Protein AF-A0A3D3KPK6-F1 (afdb_monomer)

Foldseek 3Di:
DDDDDDDPPPDPPPPPPPDDPQQAPLVQLVVLLVLDDPPAAEAEAADDDPVNCVNNVDDHHYDDDLVSVVVQLPDPGKYKYKYWPVVVVVRPDPWAFRDWTFDRDPVRTIITITISDDPDD

Nearest PDB structures (foldseek):
  5ezm-assembly1_A  TM=6.697E-01  e=7.290E-04  Cupriavidus metallidurans CH34
  7m6b-assembly2_A  TM=5.911E-01  e=5.886E-01  Caldicellulosiruptor bescii DSM 6725
  4rto-assembly1_A  TM=2.956E-01  e=4.526E+00  Escherichia coli str. K-12 substr. MDS42
  1r6h-assembly1_A  TM=3.802E-01  e=8.563E+00  Homo sapiens

Radius of gyration: 20.77 Å; Cα contacts (8 Å, |Δi|>4): 167; chains: 1; bounding box: 32×28×81 Å

Solvent-accessible surface area (backbone atoms only — not comparable to full-atom values): 7623 Å² total; per-residue (Å²): 140,80,83,88,94,77,82,95,79,86,86,86,84,80,79,72,78,94,74,65,92,54,51,38,64,56,57,42,28,52,53,53,56,72,77,46,65,90,87,54,52,41,33,29,60,42,88,75,60,72,63,52,36,66,60,55,72,47,84,65,44,70,27,84,45,72,67,54,45,52,58,56,49,65,45,93,61,69,36,37,37,39,30,42,50,72,60,47,74,73,50,92,64,98,70,43,80,73,44,84,40,69,41,47,54,92,82,67,43,45,30,32,34,30,25,62,56,77,90,88,124

Sequence (121 aa):
MLILIAFGVSRYQFLLPRENERISEKALCQNIVKHMEPGAKWAMYGNLGPAYIFYTRTYPKNVYTEKELTEFLSSKERVYCLISEEKLRELKLPIIEVAKLKGPSEDNTVFILVSNQPIGG

Mean predicted aligned error: 10.51 Å

pLDDT: mean 79.51, std 17.57, range [36.75, 95.06]

Secondary structure (DSSP, 8-state):
----------SSS--------S--HHHHHHHHHHHSPTT-EEEEESPPPHHHHHHHTS-PEEE-SHHHHHHHHT-SS-EEEEEEHHHHHH-----EEEEEEE-SSTT--EEEEEESS-S--

Structure (mmCIF, N/CA/C/O backbone):
data_AF-A0A3D3KPK6-F1
#
_entry.id   AF-A0A3D3KPK6-F1
#
loop_
_atom_site.group_PDB
_atom_site.id
_atom_site.type_symbol
_atom_site.label_atom_id
_atom_site.label_alt_id
_atom_site.label_comp_id
_atom_site.label_asym_id
_atom_site.label_entity_id
_atom_site.label_seq_id
_atom_site.pdbx_PDB_ins_code
_atom_site.Cartn_x
_atom_site.Cartn_y
_atom_site.Cartn_z
_atom_site.occupancy
_atom_site.B_iso_or_equiv
_atom_site.auth_seq_id
_atom_site.auth_comp_id
_atom_site.auth_asym_id
_atom_site.auth_atom_id
_atom_site.pdbx_PDB_model_num
ATOM 1 N N . MET A 1 1 ? 10.733 -14.755 -66.526 1.00 36.75 1 MET A N 1
ATOM 2 C CA . MET A 1 1 ? 12.029 -14.856 -65.820 1.00 36.75 1 MET A CA 1
ATOM 3 C C . MET A 1 1 ? 12.568 -13.427 -65.760 1.00 36.75 1 MET A C 1
ATOM 5 O O . MET A 1 1 ? 12.776 -12.878 -66.823 1.00 36.75 1 MET A O 1
ATOM 9 N N . LEU A 1 2 ? 12.668 -12.685 -64.655 1.00 36.97 2 LEU A N 1
ATOM 10 C CA . LEU A 1 2 ? 12.842 -13.009 -63.241 1.00 36.97 2 LEU A CA 1
ATOM 11 C C . LEU A 1 2 ? 12.516 -11.710 -62.432 1.00 36.97 2 LEU A C 1
ATOM 13 O O . LEU A 1 2 ? 13.093 -10.673 -62.723 1.00 36.97 2 LEU A O 1
ATOM 17 N N . ILE A 1 3 ? 11.581 -11.805 -61.470 1.00 42.25 3 ILE A N 1
ATOM 18 C CA . ILE A 1 3 ? 11.554 -11.172 -60.120 1.00 42.25 3 ILE A CA 1
ATOM 19 C C . ILE A 1 3 ? 11.494 -9.621 -60.027 1.00 42.25 3 ILE A C 1
ATOM 21 O O . ILE A 1 3 ? 12.479 -8.929 -60.235 1.00 42.25 3 ILE A O 1
ATOM 25 N N . LEU A 1 4 ? 10.313 -9.021 -59.795 1.00 43.34 4 LEU A N 1
ATOM 26 C CA . LEU A 1 4 ? 9.741 -8.631 -58.479 1.00 43.34 4 LEU A CA 1
ATOM 27 C C . LEU A 1 4 ? 10.675 -7.776 -57.597 1.00 43.34 4 LEU A C 1
ATOM 29 O O . LEU A 1 4 ? 11.400 -8.304 -56.762 1.00 43.34 4 LEU A O 1
ATOM 33 N N . ILE A 1 5 ? 10.564 -6.447 -57.698 1.00 51.22 5 ILE A N 1
ATOM 34 C CA . ILE A 1 5 ? 11.014 -5.532 -56.638 1.00 51.22 5 ILE A CA 1
ATOM 35 C C . ILE A 1 5 ? 9.761 -4.956 -55.983 1.00 51.22 5 ILE A C 1
ATOM 37 O O . ILE A 1 5 ? 9.211 -3.946 -56.412 1.00 51.22 5 ILE A O 1
ATOM 41 N N . ALA A 1 6 ? 9.284 -5.656 -54.960 1.00 53.75 6 ALA A N 1
ATOM 42 C CA . ALA A 1 6 ? 8.257 -5.177 -54.054 1.00 53.75 6 ALA A CA 1
ATOM 43 C C . ALA A 1 6 ? 8.818 -5.201 -52.625 1.00 53.75 6 ALA A C 1
ATOM 45 O O . ALA A 1 6 ? 9.557 -6.114 -52.262 1.00 53.75 6 ALA A O 1
ATOM 46 N N . PHE A 1 7 ? 8.400 -4.210 -51.834 1.00 48.22 7 PHE A N 1
ATOM 47 C CA . PHE A 1 7 ? 8.561 -4.086 -50.378 1.00 48.22 7 PHE A CA 1
ATOM 48 C C . PHE A 1 7 ? 9.885 -3.518 -49.847 1.00 48.22 7 PHE A C 1
ATOM 50 O O . PHE A 1 7 ? 10.616 -4.152 -49.094 1.00 48.22 7 PHE A O 1
ATOM 57 N N . GLY A 1 8 ? 10.105 -2.231 -50.123 1.00 48.59 8 GLY A N 1
ATOM 58 C CA . GLY A 1 8 ? 11.022 -1.371 -49.366 1.00 48.59 8 GLY A CA 1
ATOM 59 C C . GLY A 1 8 ? 10.355 -0.581 -48.231 1.00 48.59 8 GLY A C 1
ATOM 60 O O . GLY A 1 8 ? 10.818 0.508 -47.921 1.00 48.59 8 GLY A O 1
ATOM 61 N N . VAL A 1 9 ? 9.250 -1.055 -47.636 1.00 53.28 9 VAL A N 1
ATOM 62 C CA . VAL A 1 9 ? 8.569 -0.338 -46.536 1.00 53.28 9 VAL A CA 1
ATOM 63 C C . VAL A 1 9 ? 8.000 -1.326 -45.516 1.00 53.28 9 VAL A C 1
ATOM 65 O O . VAL A 1 9 ? 6.805 -1.586 -45.505 1.00 53.28 9 VAL A O 1
ATOM 68 N N . SER A 1 10 ? 8.845 -1.948 -44.689 1.00 51.97 10 SER A N 1
ATOM 69 C CA . SER A 1 10 ? 8.410 -2.677 -43.476 1.00 51.97 10 SER A CA 1
ATOM 70 C C . SER A 1 10 ? 9.601 -3.105 -42.623 1.00 51.97 10 SER A C 1
ATOM 72 O O . SER A 1 10 ? 9.856 -4.291 -42.465 1.00 51.97 10 SER A O 1
ATOM 74 N N . ARG A 1 11 ? 10.366 -2.155 -42.068 1.00 47.19 11 ARG A N 1
ATOM 75 C CA . ARG A 1 11 ? 11.299 -2.447 -40.956 1.00 47.19 11 ARG A CA 1
ATOM 76 C C . ARG A 1 11 ? 11.402 -1.329 -39.909 1.00 47.19 11 ARG A C 1
ATOM 78 O O . ARG A 1 11 ? 12.406 -1.230 -39.221 1.00 47.19 11 ARG A O 1
ATOM 85 N N . TYR A 1 12 ? 10.352 -0.525 -39.742 1.00 48.19 12 TYR A N 1
ATOM 86 C CA . TYR A 1 12 ? 10.308 0.535 -38.721 1.00 48.19 12 TYR A CA 1
ATOM 87 C C . TYR A 1 12 ? 9.139 0.395 -37.732 1.00 48.19 12 TYR A C 1
ATOM 89 O O . TYR A 1 12 ? 8.665 1.385 -37.193 1.00 48.19 12 TYR A O 1
ATOM 97 N N . GLN A 1 13 ? 8.653 -0.827 -37.478 1.00 47.62 13 GLN A N 1
ATOM 98 C CA . GLN A 1 13 ? 7.540 -1.038 -36.532 1.00 47.62 13 GLN A CA 1
ATOM 99 C C . GLN A 1 13 ? 7.802 -2.020 -35.382 1.00 47.62 13 GLN A C 1
ATOM 101 O O . GLN A 1 13 ? 6.906 -2.234 -34.578 1.00 47.62 13 GLN A O 1
ATOM 106 N N . PHE A 1 14 ? 9.007 -2.574 -35.221 1.00 47.06 14 PHE A N 1
ATOM 107 C CA . PHE A 1 14 ? 9.256 -3.563 -34.155 1.00 47.06 14 PHE A CA 1
ATOM 108 C C . PHE A 1 14 ? 10.611 -3.424 -33.451 1.00 47.06 14 PHE A C 1
ATOM 110 O O . PHE A 1 14 ? 11.226 -4.406 -33.051 1.00 47.06 14 PHE A O 1
ATOM 117 N N . LEU A 1 15 ? 11.058 -2.187 -33.242 1.00 47.09 15 LEU A N 1
ATOM 118 C CA . LEU A 1 15 ? 12.043 -1.873 -32.205 1.00 47.09 15 LEU A CA 1
ATOM 119 C C . LEU A 1 15 ? 11.343 -1.060 -31.112 1.00 47.09 15 LEU A C 1
ATOM 121 O O . LEU A 1 15 ? 11.666 0.096 -30.868 1.00 47.09 15 LEU A O 1
ATOM 125 N N . LEU A 1 16 ? 10.343 -1.670 -30.465 1.00 51.81 16 LEU A N 1
ATOM 126 C CA . LEU A 1 16 ? 10.052 -1.286 -29.085 1.00 51.81 16 LEU A CA 1
ATOM 127 C C . LEU A 1 16 ? 11.345 -1.551 -28.301 1.00 51.81 16 LEU A C 1
ATOM 129 O O . LEU A 1 16 ? 11.880 -2.659 -28.433 1.00 51.81 16 LEU A O 1
ATOM 133 N N . PRO A 1 17 ? 11.877 -0.573 -27.550 1.00 44.41 17 PRO A N 1
ATOM 134 C CA . PRO A 1 17 ? 1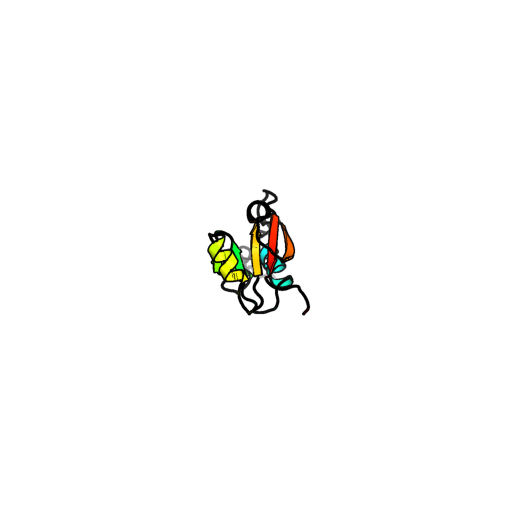3.141 -0.753 -26.862 1.00 44.41 17 PRO A CA 1
ATOM 135 C C . PRO A 1 17 ? 13.028 -1.974 -25.950 1.00 44.41 17 PRO A C 1
ATOM 137 O O . PRO A 1 17 ? 12.211 -2.006 -25.030 1.00 44.41 17 PRO A O 1
ATOM 140 N N . ARG A 1 18 ? 13.862 -2.987 -26.194 1.00 48.56 18 ARG A N 1
ATOM 141 C CA . ARG A 1 18 ? 14.149 -4.069 -25.241 1.00 48.56 18 ARG A CA 1
ATOM 142 C C . ARG A 1 18 ? 15.070 -3.557 -24.120 1.00 48.56 18 ARG A C 1
ATOM 144 O O . ARG A 1 18 ? 15.990 -4.245 -23.706 1.00 48.56 18 ARG A O 1
ATOM 151 N N . GLU A 1 19 ? 14.831 -2.339 -23.643 1.00 43.94 19 GLU A N 1
ATOM 152 C CA . GLU A 1 19 ? 15.678 -1.626 -22.686 1.00 43.94 19 GLU A CA 1
ATOM 153 C C . GLU A 1 19 ? 14.815 -1.067 -21.554 1.00 43.94 19 GLU A C 1
ATOM 155 O O . GLU A 1 19 ? 14.472 0.110 -21.527 1.00 43.94 19 GLU A O 1
ATOM 160 N N . ASN A 1 20 ? 14.412 -1.940 -20.631 1.00 43.34 20 ASN A N 1
ATOM 161 C CA . ASN A 1 20 ? 14.434 -1.623 -19.203 1.00 43.34 20 ASN A CA 1
ATOM 162 C C . ASN A 1 20 ? 14.106 -2.883 -18.396 1.00 43.34 20 ASN A C 1
ATOM 164 O O . ASN A 1 20 ? 12.999 -3.078 -17.902 1.00 43.34 20 ASN A O 1
ATOM 168 N N . GLU A 1 21 ? 15.112 -3.738 -18.240 1.00 45.31 21 GLU A N 1
ATOM 169 C CA . GLU A 1 21 ? 15.187 -4.693 -17.128 1.00 45.31 21 GLU A CA 1
ATOM 170 C C . GLU A 1 21 ? 15.590 -3.997 -15.805 1.00 45.31 21 GLU A C 1
ATOM 172 O O . GLU A 1 21 ? 15.912 -4.658 -14.822 1.00 45.31 21 GLU A O 1
ATOM 177 N N . ARG A 1 22 ? 15.522 -2.655 -15.727 1.00 49.06 22 ARG A N 1
ATOM 178 C CA . ARG A 1 22 ? 15.329 -1.948 -14.451 1.00 49.06 22 ARG A CA 1
ATOM 179 C C . ARG A 1 22 ? 13.982 -2.388 -13.895 1.00 49.06 22 ARG A C 1
ATOM 181 O O . ARG A 1 22 ? 13.014 -2.421 -14.649 1.00 49.06 22 ARG A O 1
ATOM 188 N N . ILE A 1 23 ? 13.916 -2.771 -12.621 1.00 55.91 23 ILE A N 1
ATOM 189 C CA . ILE A 1 23 ? 12.710 -3.315 -11.976 1.00 55.91 23 ILE A CA 1
ATOM 190 C C . ILE A 1 23 ? 11.528 -2.397 -12.293 1.00 55.91 23 ILE A C 1
ATOM 192 O O . ILE A 1 23 ? 11.400 -1.308 -11.763 1.00 55.91 23 ILE A O 1
ATOM 196 N N . SER A 1 24 ? 10.703 -2.786 -13.258 1.00 74.50 24 SER A N 1
ATOM 197 C CA . SER A 1 24 ? 9.700 -1.861 -13.778 1.00 74.50 24 SER A CA 1
ATOM 198 C C . SER A 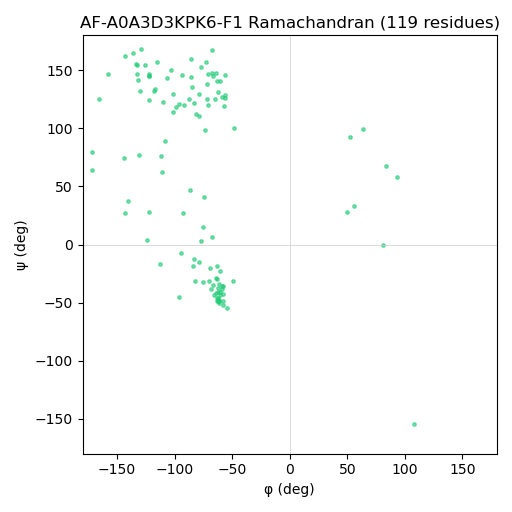1 24 ? 8.608 -1.646 -12.732 1.00 74.50 24 SER A C 1
ATOM 200 O O . SER A 1 24 ? 8.239 -2.578 -12.014 1.00 74.50 24 SER A O 1
ATOM 202 N N . GLU A 1 25 ? 8.020 -0.449 -12.675 1.00 82.50 25 GLU A N 1
ATOM 203 C CA . GLU A 1 25 ? 6.803 -0.192 -11.884 1.00 82.50 25 GLU A CA 1
ATOM 204 C C . GLU A 1 25 ? 5.725 -1.247 -12.173 1.00 82.50 25 GLU A C 1
ATOM 206 O O . GLU A 1 25 ? 4.991 -1.657 -11.279 1.00 82.50 25 GLU A O 1
ATOM 211 N N . LYS A 1 26 ? 5.702 -1.778 -13.403 1.00 85.06 26 LYS A N 1
ATOM 212 C CA . LYS A 1 26 ? 4.892 -2.929 -13.808 1.00 85.06 26 LYS A CA 1
ATOM 213 C C . LYS A 1 26 ? 5.173 -4.186 -12.981 1.00 85.06 26 LYS A C 1
ATOM 215 O O . LYS A 1 26 ? 4.221 -4.814 -12.531 1.00 85.06 26 LYS A O 1
ATOM 220 N N . ALA A 1 27 ? 6.435 -4.566 -12.782 1.00 86.19 27 ALA A N 1
ATOM 221 C CA . ALA A 1 27 ? 6.801 -5.737 -11.981 1.00 86.19 27 ALA A CA 1
ATOM 222 C C . ALA A 1 27 ? 6.384 -5.563 -10.513 1.00 86.19 27 ALA A C 1
ATOM 224 O O . ALA A 1 27 ? 5.817 -6.482 -9.919 1.00 86.19 27 ALA A O 1
ATOM 225 N N . LEU A 1 28 ? 6.582 -4.366 -9.950 1.00 88.19 28 LEU A N 1
ATOM 226 C CA . LEU A 1 28 ? 6.088 -4.048 -8.610 1.00 88.19 28 LEU A CA 1
ATOM 227 C C . LEU A 1 28 ? 4.556 -4.156 -8.548 1.00 88.19 28 LEU A C 1
ATOM 229 O O . LEU A 1 28 ? 4.032 -4.843 -7.678 1.00 88.19 28 LEU A O 1
ATOM 233 N N . CYS A 1 29 ? 3.837 -3.561 -9.501 1.00 89.38 29 CYS A N 1
ATOM 234 C CA . CYS A 1 29 ? 2.376 -3.639 -9.583 1.00 89.38 29 CYS A CA 1
ATOM 235 C C . CYS A 1 29 ? 1.863 -5.080 -9.691 1.00 89.38 29 CYS A C 1
ATOM 237 O O . CYS A 1 29 ? 0.902 -5.443 -9.019 1.00 89.38 29 CYS A O 1
ATOM 239 N N . GLN A 1 30 ? 2.512 -5.916 -10.504 1.00 89.50 30 GLN A N 1
ATOM 240 C CA . GLN A 1 30 ? 2.172 -7.334 -10.626 1.00 89.50 30 GLN A CA 1
ATOM 241 C C . GLN A 1 30 ? 2.367 -8.080 -9.303 1.00 89.50 30 GLN A C 1
ATOM 243 O O . GLN A 1 30 ? 1.514 -8.884 -8.931 1.00 89.50 30 GLN A O 1
ATOM 248 N N . ASN A 1 31 ? 3.445 -7.786 -8.571 1.00 89.88 31 ASN A N 1
ATOM 249 C CA . ASN A 1 31 ? 3.668 -8.366 -7.250 1.00 89.88 31 ASN A CA 1
ATOM 250 C C . ASN A 1 31 ? 2.621 -7.890 -6.239 1.00 89.88 31 ASN A C 1
ATOM 252 O O . ASN A 1 31 ? 2.077 -8.720 -5.520 1.00 89.88 31 ASN A O 1
ATOM 256 N N . ILE A 1 32 ? 2.281 -6.597 -6.222 1.00 91.06 32 ILE A N 1
ATOM 257 C CA . ILE A 1 32 ? 1.222 -6.057 -5.355 1.00 91.06 32 ILE A CA 1
ATOM 258 C C . ILE A 1 32 ? -0.083 -6.827 -5.585 1.00 91.06 32 ILE A C 1
ATOM 260 O O . ILE A 1 32 ? -0.622 -7.416 -4.654 1.00 91.06 32 ILE A O 1
ATOM 264 N N . VAL A 1 33 ? -0.550 -6.905 -6.836 1.00 91.31 33 VAL A N 1
ATOM 265 C CA . VAL A 1 33 ? -1.810 -7.586 -7.185 1.00 91.31 33 VAL A CA 1
ATOM 266 C C . VAL A 1 33 ? -1.777 -9.078 -6.843 1.00 91.31 33 VAL A C 1
ATOM 268 O O . VAL A 1 33 ? -2.790 -9.616 -6.416 1.00 91.31 33 VAL A O 1
ATOM 271 N N . LYS A 1 34 ? -0.624 -9.748 -6.964 1.00 91.50 34 LYS A N 1
ATOM 272 C CA . LYS A 1 34 ? -0.474 -11.169 -6.604 1.00 91.50 34 LYS A CA 1
ATOM 273 C C . LYS A 1 34 ? -0.703 -11.444 -5.112 1.00 91.50 34 LYS A C 1
ATOM 275 O O . LYS A 1 34 ? -1.107 -12.549 -4.760 1.00 91.50 34 LYS A O 1
ATOM 280 N N . HIS A 1 35 ? -0.416 -10.475 -4.247 1.00 91.06 35 HIS A N 1
ATOM 281 C CA . HIS A 1 35 ? -0.556 -10.608 -2.795 1.00 91.06 35 HIS A CA 1
ATOM 282 C C . HIS A 1 35 ? -1.900 -10.098 -2.254 1.00 91.06 35 HIS A C 1
ATOM 284 O O . HIS A 1 35 ? -2.184 -10.275 -1.068 1.00 91.06 35 HIS A O 1
ATOM 290 N N . MET A 1 36 ? -2.719 -9.471 -3.100 1.00 91.12 36 MET A N 1
ATOM 291 C CA . MET A 1 36 ? -4.023 -8.936 -2.720 1.00 91.12 36 MET A CA 1
ATOM 292 C C . MET A 1 36 ? -5.155 -9.838 -3.198 1.00 91.12 36 MET A C 1
ATOM 294 O O . MET A 1 36 ? -5.073 -10.477 -4.247 1.00 91.12 36 MET A O 1
ATOM 298 N N . GLU A 1 37 ? -6.252 -9.841 -2.448 1.00 90.44 37 GLU A N 1
ATOM 299 C CA . GLU A 1 37 ? -7.503 -10.413 -2.933 1.00 90.44 37 GLU A CA 1
ATOM 300 C C . GLU A 1 37 ? -8.014 -9.630 -4.162 1.00 90.44 37 GLU A C 1
ATOM 302 O O . GLU A 1 37 ? -7.927 -8.394 -4.195 1.00 90.44 37 GLU A O 1
ATOM 307 N N . PRO A 1 38 ? -8.562 -10.312 -5.185 1.00 87.25 38 PRO A N 1
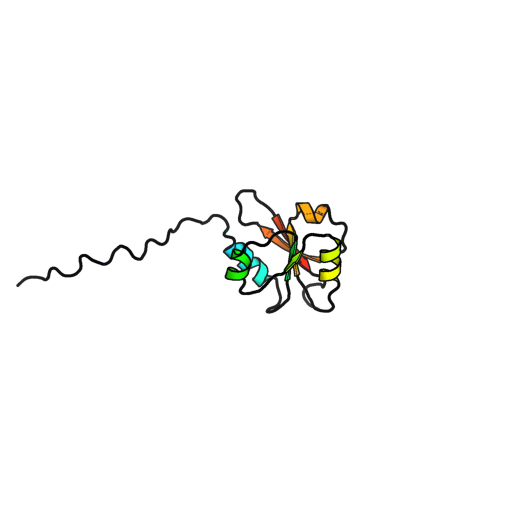ATOM 308 C CA . PRO A 1 38 ? -9.127 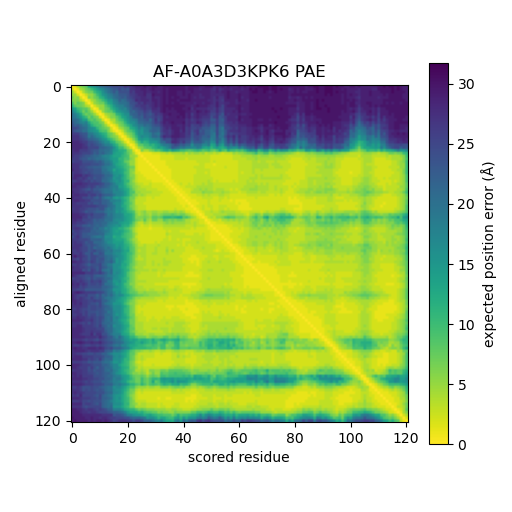-9.641 -6.349 1.00 87.25 38 PRO A CA 1
ATOM 309 C C . PRO A 1 38 ? -10.209 -8.629 -5.954 1.00 87.25 38 PRO A C 1
ATOM 311 O O . PRO A 1 38 ? -11.174 -8.967 -5.276 1.00 87.25 38 PRO A O 1
ATOM 314 N N . GLY A 1 39 ? -10.062 -7.381 -6.403 1.00 86.50 39 GLY A N 1
ATOM 315 C CA . GLY A 1 39 ? -11.016 -6.306 -6.113 1.00 86.50 39 GLY A CA 1
ATOM 316 C C . GLY A 1 39 ? -10.860 -5.652 -4.737 1.00 86.50 39 GLY A C 1
ATOM 317 O O . GLY A 1 39 ? -11.594 -4.706 -4.446 1.00 86.50 39 GLY A O 1
ATOM 318 N N . ALA A 1 40 ? -9.904 -6.091 -3.913 1.00 90.44 40 ALA A N 1
ATOM 319 C CA . ALA A 1 40 ? -9.636 -5.446 -2.637 1.00 90.44 40 ALA A CA 1
ATOM 320 C C . ALA A 1 40 ? -9.212 -3.982 -2.821 1.00 90.44 40 ALA A C 1
ATOM 322 O O . ALA A 1 40 ? -8.450 -3.626 -3.728 1.00 90.44 40 ALA A O 1
ATOM 323 N N . LYS A 1 41 ? -9.701 -3.122 -1.925 1.00 93.31 41 LYS A N 1
ATOM 324 C CA . LYS A 1 41 ? -9.304 -1.714 -1.894 1.00 93.31 41 LYS A CA 1
ATOM 325 C C . LYS A 1 41 ? -7.877 -1.617 -1.382 1.00 93.31 41 LYS A C 1
ATOM 327 O O . LYS A 1 41 ? -7.511 -2.266 -0.401 1.00 93.31 41 LYS A O 1
ATOM 332 N N . TRP A 1 42 ? -7.085 -0.759 -2.007 1.00 94.88 42 TRP A N 1
ATOM 333 C CA . TRP A 1 42 ? -5.736 -0.506 -1.536 1.00 94.88 42 TRP A CA 1
ATOM 334 C C . TRP A 1 42 ? -5.324 0.951 -1.702 1.00 94.88 42 TRP A C 1
ATOM 336 O O . TRP A 1 42 ? -5.958 1.728 -2.422 1.00 94.88 42 TRP A O 1
ATOM 346 N N . ALA A 1 43 ? -4.286 1.326 -0.971 1.00 94.94 43 ALA A N 1
ATOM 347 C CA . ALA A 1 43 ? -3.739 2.666 -0.935 1.00 94.94 43 ALA A CA 1
ATOM 348 C C . ALA A 1 43 ? -2.210 2.636 -1.002 1.00 94.94 43 ALA A C 1
ATOM 350 O O . ALA A 1 43 ? -1.579 1.604 -0.770 1.00 94.94 43 ALA A O 1
ATOM 351 N N . MET A 1 44 ? -1.613 3.786 -1.290 1.00 93.69 44 MET A N 1
ATOM 352 C CA . MET A 1 44 ? -0.183 4.012 -1.122 1.00 93.69 44 MET A CA 1
ATOM 353 C C . MET A 1 44 ? 0.024 5.117 -0.097 1.00 93.69 44 MET A C 1
ATOM 355 O O . MET A 1 44 ? -0.616 6.168 -0.168 1.00 93.69 44 MET A O 1
ATOM 359 N N . TYR A 1 45 ? 0.919 4.874 0.855 1.00 92.81 45 TYR A N 1
ATOM 360 C CA . TYR A 1 45 ? 1.361 5.913 1.765 1.00 92.81 45 TYR A CA 1
ATOM 361 C C . TYR A 1 45 ? 2.386 6.797 1.051 1.00 92.81 45 TYR A C 1
ATOM 363 O O . TYR A 1 45 ? 3.499 6.367 0.748 1.00 92.81 45 TYR A O 1
ATOM 371 N N . GLY A 1 46 ? 1.992 8.031 0.762 1.00 88.56 46 GLY A N 1
ATOM 372 C CA . GLY A 1 46 ? 2.712 8.968 -0.084 1.00 88.56 46 GLY A CA 1
ATOM 373 C C . GLY A 1 46 ? 2.028 9.169 -1.434 1.00 88.56 46 GLY A C 1
ATOM 374 O O . GLY A 1 46 ? 0.812 9.044 -1.572 1.00 88.56 46 GLY A O 1
ATOM 375 N N . ASN A 1 47 ? 2.823 9.552 -2.432 1.00 83.56 47 ASN A N 1
ATOM 376 C CA . ASN A 1 47 ? 2.314 9.890 -3.753 1.00 83.56 47 ASN A CA 1
ATOM 377 C C . ASN A 1 47 ? 2.403 8.700 -4.712 1.00 83.56 47 ASN A C 1
ATOM 379 O O . ASN A 1 47 ? 3.495 8.213 -5.005 1.00 83.56 47 ASN A O 1
ATOM 383 N N . LEU A 1 48 ? 1.256 8.281 -5.235 1.00 80.62 48 LEU A N 1
ATOM 384 C CA . LEU A 1 48 ? 1.161 7.264 -6.268 1.00 80.62 48 LEU A CA 1
ATOM 385 C C . LEU A 1 48 ? 1.284 7.880 -7.664 1.00 80.62 48 LEU A C 1
ATOM 387 O O . LEU A 1 48 ? 0.519 8.764 -8.052 1.00 80.62 48 LEU A O 1
ATOM 391 N N . GLY A 1 49 ? 2.235 7.370 -8.444 1.00 79.06 49 GLY A N 1
ATOM 392 C CA . GLY A 1 49 ? 2.376 7.725 -9.854 1.00 79.06 49 GLY A CA 1
ATOM 393 C C . GLY A 1 49 ? 1.281 7.099 -10.736 1.00 79.06 49 GLY A C 1
ATOM 394 O O . GLY A 1 49 ? 0.736 6.042 -10.404 1.00 79.06 49 GLY A O 1
ATOM 395 N N . PRO A 1 50 ? 0.986 7.676 -11.915 1.00 79.62 50 PRO A N 1
ATOM 396 C CA . PRO A 1 50 ? -0.054 7.173 -12.823 1.00 79.62 50 PRO A CA 1
ATOM 397 C C . PRO A 1 50 ? 0.198 5.738 -13.322 1.00 79.62 50 PRO A C 1
ATOM 399 O O . PRO A 1 50 ? -0.745 5.027 -13.674 1.00 79.62 50 PRO A O 1
ATOM 402 N N . ALA A 1 51 ? 1.453 5.279 -13.309 1.00 82.38 51 ALA A N 1
ATOM 403 C CA . ALA A 1 51 ? 1.829 3.920 -13.688 1.00 82.38 51 ALA A CA 1
ATOM 404 C C . ALA A 1 51 ? 1.127 2.845 -12.844 1.00 82.38 51 ALA A C 1
ATOM 406 O O . ALA A 1 51 ? 0.737 1.803 -13.371 1.00 82.38 51 ALA A O 1
ATOM 407 N N . TYR A 1 52 ? 0.903 3.105 -11.555 1.00 84.75 52 TYR A N 1
ATOM 408 C CA . TYR A 1 52 ? 0.265 2.141 -10.661 1.00 84.75 52 TYR A CA 1
ATOM 409 C C . TYR A 1 52 ? -1.208 1.927 -11.009 1.00 84.75 52 TYR A C 1
ATOM 411 O O . TYR A 1 52 ? -1.671 0.788 -11.003 1.00 84.75 52 TYR A O 1
ATOM 419 N N . ILE A 1 53 ? -1.926 2.983 -11.401 1.00 86.38 53 ILE A N 1
ATOM 420 C CA . ILE A 1 53 ? -3.306 2.878 -11.903 1.00 86.38 53 ILE A CA 1
ATOM 421 C C . ILE A 1 53 ? -3.320 2.034 -13.182 1.00 86.38 53 ILE A C 1
ATOM 423 O O . ILE A 1 53 ? -4.090 1.081 -13.309 1.00 86.38 53 ILE A O 1
ATOM 427 N N . PHE A 1 54 ? -2.416 2.349 -14.112 1.00 84.81 54 PHE A N 1
ATOM 428 C CA . PHE A 1 54 ? -2.336 1.686 -15.409 1.00 84.81 54 PHE A CA 1
ATOM 429 C C . PHE A 1 54 ? -2.035 0.184 -15.294 1.00 84.81 54 PHE A C 1
ATOM 431 O O . PHE A 1 54 ? -2.719 -0.638 -15.907 1.00 84.81 54 PHE A O 1
ATOM 438 N N . TYR A 1 55 ? -1.032 -0.194 -14.495 1.00 86.44 55 TYR A N 1
ATOM 439 C CA . TYR A 1 55 ? -0.579 -1.583 -14.410 1.00 86.44 55 TYR A CA 1
ATOM 440 C C . TYR A 1 55 ? -1.415 -2.455 -13.476 1.00 86.44 55 TYR A C 1
ATOM 442 O O . TYR A 1 55 ? -1.556 -3.646 -13.752 1.00 86.44 55 TYR A O 1
ATOM 450 N N . THR A 1 56 ? -1.987 -1.901 -12.403 1.00 86.94 56 THR A N 1
ATOM 451 C CA . THR A 1 56 ? -2.870 -2.677 -11.513 1.00 86.94 56 THR A CA 1
ATOM 452 C C . THR A 1 56 ? -4.307 -2.745 -12.016 1.00 86.94 56 THR A C 1
ATOM 454 O O . THR A 1 56 ? -5.044 -3.631 -11.596 1.00 86.94 56 THR A O 1
ATOM 457 N N . ARG A 1 57 ? -4.711 -1.840 -12.924 1.00 87.56 57 ARG A N 1
ATOM 458 C CA . ARG A 1 57 ? -6.107 -1.667 -13.368 1.00 87.56 57 ARG A CA 1
ATOM 459 C C . ARG A 1 57 ? -7.070 -1.405 -12.204 1.00 87.56 57 ARG A C 1
ATOM 461 O O . ARG A 1 57 ? -8.227 -1.813 -12.237 1.00 87.56 57 ARG A O 1
ATOM 468 N N . THR A 1 58 ? -6.579 -0.725 -11.175 1.00 88.00 58 THR A N 1
ATOM 469 C CA . THR A 1 58 ? -7.352 -0.311 -10.000 1.00 88.00 58 THR A CA 1
ATOM 470 C C . THR A 1 58 ? -7.136 1.176 -9.734 1.00 88.00 58 THR A C 1
ATOM 472 O O . THR A 1 58 ? -6.235 1.786 -10.308 1.00 88.00 58 THR A O 1
ATOM 475 N N . TYR A 1 59 ? -7.955 1.758 -8.857 1.00 88.19 59 TYR A N 1
ATOM 476 C CA . TYR A 1 59 ? -7.861 3.164 -8.456 1.00 88.19 59 TYR A CA 1
ATOM 477 C C . TYR A 1 59 ? -7.430 3.267 -6.987 1.00 88.19 59 TYR A C 1
ATOM 479 O O . TYR A 1 59 ? -8.278 3.488 -6.119 1.00 88.19 59 TYR A O 1
ATOM 487 N N . PRO A 1 60 ? -6.139 3.048 -6.681 1.00 90.19 60 PRO A N 1
ATOM 488 C CA . PRO A 1 60 ? -5.640 3.174 -5.322 1.00 90.19 60 PRO A CA 1
ATOM 489 C C . PRO A 1 60 ? -5.763 4.603 -4.802 1.00 90.19 60 PRO A C 1
ATOM 491 O O . PRO A 1 60 ? -5.620 5.577 -5.545 1.00 90.19 60 PRO A O 1
ATOM 494 N N . LYS A 1 61 ? -5.996 4.720 -3.496 1.00 91.88 61 LYS A N 1
ATOM 495 C CA . LYS A 1 61 ? -6.031 6.008 -2.800 1.00 91.88 61 LYS A CA 1
ATOM 496 C C . LYS A 1 61 ? -4.616 6.422 -2.372 1.00 91.88 61 LYS A C 1
ATOM 498 O O . LYS A 1 61 ? -3.835 5.583 -1.934 1.00 91.88 61 LYS A O 1
ATOM 503 N N . ASN A 1 62 ? -4.316 7.718 -2.417 1.00 93.31 62 ASN A N 1
ATOM 504 C CA . ASN A 1 62 ? -3.142 8.266 -1.737 1.00 93.31 62 ASN A CA 1
ATOM 505 C C . ASN A 1 62 ? -3.469 8.578 -0.276 1.00 93.31 62 ASN A C 1
ATOM 507 O O . ASN A 1 62 ? -4.511 9.164 0.027 1.00 93.31 62 ASN A O 1
ATOM 511 N N . VAL A 1 63 ? -2.565 8.196 0.615 1.00 93.75 63 VAL A N 1
ATOM 512 C CA . VAL A 1 63 ? -2.630 8.463 2.051 1.00 93.75 63 VAL A CA 1
ATOM 513 C C . VAL A 1 63 ? -1.365 9.215 2.433 1.00 93.75 63 VAL A C 1
ATOM 515 O O . VAL A 1 63 ? -0.271 8.732 2.172 1.00 93.75 63 VAL A O 1
ATOM 518 N N . TYR A 1 64 ? -1.484 10.386 3.045 1.00 92.25 64 TYR A N 1
ATOM 519 C CA . TYR A 1 64 ? -0.332 11.258 3.307 1.00 92.25 64 TYR A CA 1
ATOM 520 C C . TYR A 1 64 ? -0.006 11.405 4.788 1.00 92.25 64 TYR A C 1
ATOM 522 O O . TYR A 1 64 ? 1.091 11.838 5.138 1.00 92.25 64 TYR A O 1
ATOM 530 N N . THR A 1 65 ? -0.944 11.051 5.667 1.00 92.19 65 THR A N 1
ATOM 531 C CA . THR A 1 65 ? -0.782 11.208 7.114 1.00 92.19 65 THR A CA 1
ATOM 532 C C . THR A 1 65 ? -1.010 9.896 7.854 1.00 92.19 65 THR A C 1
ATOM 534 O O . THR A 1 65 ? -1.725 9.008 7.393 1.00 92.19 65 THR A O 1
ATOM 537 N N . GLU A 1 66 ? -0.412 9.770 9.039 1.00 91.88 66 GLU A N 1
ATOM 538 C CA . GLU A 1 66 ? -0.651 8.628 9.934 1.00 91.88 66 GLU A CA 1
ATOM 539 C C . GLU A 1 66 ? -2.132 8.498 10.321 1.00 91.88 66 GLU A C 1
ATOM 541 O O . GLU A 1 66 ? -2.661 7.389 10.392 1.00 91.88 66 GLU A O 1
ATOM 546 N N . LYS A 1 67 ? -2.825 9.630 10.499 1.00 92.19 67 LYS A N 1
ATOM 547 C CA . LYS A 1 67 ? -4.263 9.656 10.780 1.00 92.19 67 LYS A CA 1
ATOM 548 C C . LYS A 1 67 ? -5.063 9.033 9.635 1.00 92.19 67 LYS A C 1
ATOM 550 O O . LYS A 1 67 ? -5.858 8.132 9.873 1.00 92.19 67 LYS A O 1
ATOM 555 N N . GLU A 1 68 ? -4.815 9.463 8.399 1.00 94.00 68 GLU A N 1
ATOM 556 C CA . GLU A 1 68 ? -5.479 8.903 7.215 1.00 94.00 68 GLU A CA 1
ATOM 557 C C . GLU A 1 68 ? -5.163 7.415 7.025 1.00 94.00 68 GLU A C 1
ATOM 559 O O . GLU A 1 68 ? -6.037 6.646 6.627 1.00 94.00 68 GLU A O 1
ATOM 564 N N . LEU A 1 69 ? -3.927 7.000 7.321 1.00 93.50 69 LEU A N 1
ATOM 565 C CA . LEU A 1 69 ? -3.530 5.596 7.272 1.00 93.50 69 LEU A CA 1
ATOM 566 C C . LEU A 1 69 ? -4.303 4.766 8.294 1.00 93.50 69 LEU A C 1
ATOM 568 O O . LEU A 1 69 ? -4.828 3.707 7.960 1.00 93.50 69 LEU A O 1
ATOM 572 N N . THR A 1 70 ? -4.400 5.268 9.523 1.00 92.12 70 THR A N 1
ATOM 573 C CA . THR A 1 70 ? -5.135 4.618 10.610 1.00 92.12 70 THR A CA 1
ATOM 574 C C . THR A 1 70 ? -6.617 4.500 10.268 1.00 92.12 70 THR A C 1
ATOM 576 O O . THR A 1 70 ? -7.195 3.425 10.409 1.00 92.12 70 THR A O 1
ATOM 579 N N . GLU A 1 71 ? -7.230 5.570 9.759 1.00 93.31 71 GLU A N 1
ATOM 580 C CA . GLU A 1 71 ? -8.624 5.563 9.304 1.00 93.31 71 GLU A CA 1
ATOM 581 C C . GLU A 1 71 ? -8.846 4.560 8.167 1.00 93.31 71 GLU A C 1
ATOM 583 O O . GLU A 1 71 ? -9.818 3.806 8.190 1.00 93.31 71 GLU A O 1
ATOM 588 N N . PHE A 1 72 ? -7.930 4.507 7.196 1.00 93.88 72 PHE A N 1
ATOM 589 C CA . PHE A 1 72 ? -8.006 3.567 6.083 1.00 93.88 72 PHE A CA 1
ATOM 590 C C . PHE A 1 72 ? -7.916 2.112 6.562 1.00 93.88 72 PHE A C 1
ATOM 592 O O . PHE A 1 72 ? -8.768 1.297 6.211 1.00 93.88 72 PHE A O 1
ATOM 599 N N . LEU A 1 73 ? -6.935 1.795 7.412 1.00 91.94 73 LEU A N 1
ATOM 600 C CA . LEU A 1 73 ? -6.749 0.454 7.974 1.00 91.94 73 LEU A CA 1
ATOM 601 C C . LEU A 1 73 ? -7.854 0.064 8.972 1.00 91.94 73 LEU A C 1
ATOM 603 O O . LEU A 1 73 ? -8.094 -1.118 9.182 1.00 91.94 73 LEU A O 1
ATOM 607 N N . SER A 1 74 ? -8.592 1.020 9.534 1.00 91.38 74 SER A N 1
ATOM 608 C CA . SER A 1 74 ? -9.745 0.743 10.409 1.00 91.38 74 SER A CA 1
ATOM 609 C C . SER A 1 74 ? -11.012 0.322 9.646 1.00 91.38 74 SER A C 1
ATOM 611 O O . SER A 1 74 ? -12.068 0.134 10.253 1.00 91.38 74 SER A O 1
ATOM 613 N N . SER A 1 75 ? -10.941 0.185 8.317 1.00 90.62 75 SER A N 1
ATOM 614 C CA . SER A 1 75 ? -12.049 -0.305 7.495 1.00 90.62 75 SER A CA 1
ATOM 615 C C . SER A 1 75 ? -12.534 -1.688 7.949 1.00 90.62 75 SER A C 1
ATOM 617 O O . SER A 1 75 ? -11.747 -2.540 8.361 1.00 90.62 75 SER A O 1
ATOM 619 N N . LYS A 1 76 ? -13.846 -1.933 7.828 1.00 89.50 76 LYS A N 1
ATOM 620 C CA . LYS A 1 76 ? -14.444 -3.262 8.055 1.00 89.50 76 LYS A CA 1
ATOM 621 C C . LYS A 1 76 ? -14.077 -4.256 6.954 1.00 89.50 76 LYS A C 1
ATOM 623 O O . LYS A 1 76 ? -14.002 -5.456 7.200 1.00 89.50 76 LYS A O 1
ATOM 628 N N . GLU A 1 77 ? -13.894 -3.752 5.740 1.00 91.31 77 GLU A N 1
ATOM 629 C CA . GLU A 1 77 ? -13.431 -4.544 4.606 1.00 91.31 77 GLU A CA 1
ATOM 630 C C . GLU A 1 77 ? -11.923 -4.774 4.719 1.00 91.31 77 GLU A C 1
ATOM 632 O O . GLU A 1 77 ? -11.199 -3.945 5.281 1.00 91.31 77 GLU A O 1
ATOM 637 N N . ARG A 1 78 ? -11.441 -5.875 4.140 1.00 90.94 78 ARG A N 1
ATOM 638 C CA . ARG A 1 78 ? -10.007 -6.093 3.978 1.00 90.94 78 ARG A CA 1
ATOM 639 C C . ARG A 1 78 ? -9.439 -5.040 3.031 1.00 90.94 78 ARG A C 1
ATOM 641 O O . ARG A 1 78 ? -9.91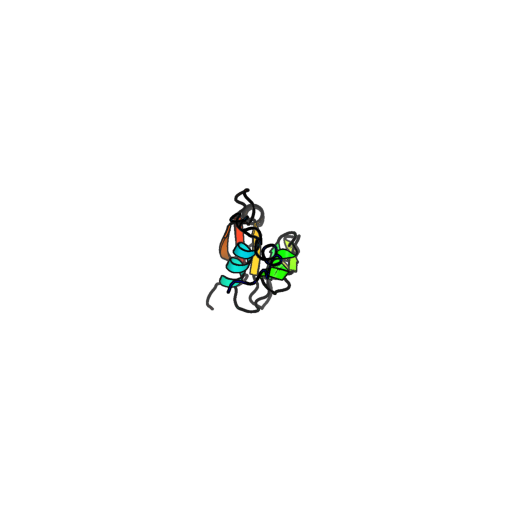3 -4.883 1.904 1.00 90.94 78 ARG A O 1
ATOM 648 N N . VAL A 1 79 ? -8.418 -4.329 3.493 1.00 94.00 79 VAL A N 1
ATOM 649 C CA . VAL A 1 79 ? -7.733 -3.300 2.713 1.00 94.00 79 VAL A CA 1
ATOM 650 C C . VAL A 1 79 ? -6.227 -3.457 2.806 1.00 94.00 79 VAL A C 1
ATOM 652 O O . VAL A 1 79 ? -5.705 -3.965 3.798 1.00 94.00 79 VAL A O 1
ATOM 655 N N . TYR A 1 80 ? -5.530 -2.968 1.785 1.00 95.06 80 TYR A N 1
ATOM 656 C CA . TYR A 1 80 ? -4.076 -3.049 1.705 1.00 95.06 80 TYR A CA 1
ATOM 657 C C . TYR A 1 80 ? -3.443 -1.669 1.581 1.00 95.06 80 TYR A C 1
ATOM 659 O O . TYR A 1 80 ? -3.984 -0.787 0.922 1.00 95.06 80 TYR A O 1
ATOM 667 N N . CYS A 1 81 ? -2.275 -1.463 2.174 1.00 94.94 81 CYS A N 1
ATOM 668 C CA . CYS A 1 81 ? -1.518 -0.231 1.982 1.00 94.94 81 CYS A CA 1
ATOM 669 C C . CYS A 1 81 ? -0.071 -0.546 1.611 1.00 94.94 81 CYS A C 1
ATOM 671 O O . CYS A 1 81 ? 0.567 -1.380 2.249 1.00 94.94 81 CYS A O 1
ATOM 673 N N . LEU A 1 82 ? 0.446 0.110 0.574 1.00 94.62 82 LEU A N 1
ATOM 674 C CA . LEU A 1 82 ? 1.854 0.051 0.202 1.00 94.62 82 LEU A CA 1
ATOM 675 C C . LEU A 1 82 ? 2.603 1.194 0.892 1.00 94.62 82 LEU A C 1
ATOM 677 O O . LEU A 1 82 ? 2.290 2.363 0.666 1.00 94.62 82 LEU A O 1
ATOM 681 N N . ILE A 1 83 ? 3.598 0.866 1.712 1.00 93.44 83 ILE A N 1
ATOM 682 C CA . ILE A 1 83 ? 4.351 1.833 2.525 1.00 93.44 83 ILE A CA 1
ATOM 683 C C . ILE A 1 83 ? 5.843 1.557 2.346 1.00 93.44 83 ILE A C 1
ATOM 685 O O . ILE A 1 83 ? 6.236 0.399 2.254 1.00 93.44 83 ILE A O 1
A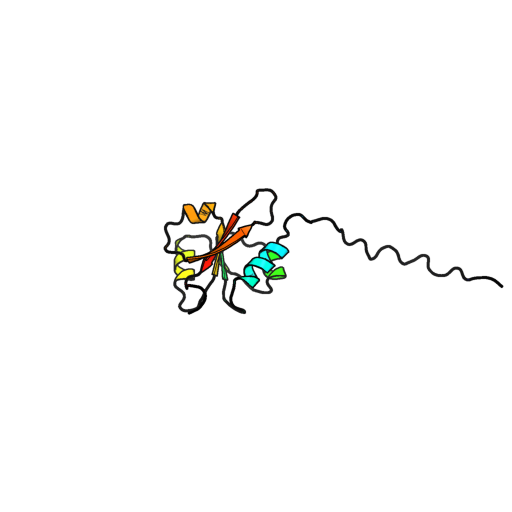TOM 689 N N . SER A 1 84 ? 6.702 2.576 2.273 1.00 91.75 84 SER A N 1
ATOM 690 C CA . SER A 1 84 ? 8.150 2.323 2.287 1.00 91.75 84 SER A CA 1
ATOM 691 C C . SER A 1 84 ? 8.580 1.770 3.649 1.00 91.75 84 SER A C 1
ATOM 693 O O . SER A 1 84 ? 8.046 2.163 4.684 1.00 91.75 84 SER A O 1
ATOM 695 N N . GLU A 1 85 ? 9.558 0.867 3.671 1.00 91.19 85 GLU A N 1
ATOM 696 C CA . GLU A 1 85 ? 10.055 0.270 4.919 1.00 91.19 85 GLU A CA 1
ATOM 697 C C . GLU A 1 85 ? 10.586 1.337 5.892 1.00 91.19 85 GLU A C 1
ATOM 699 O O . GLU A 1 85 ? 10.361 1.257 7.097 1.00 91.19 85 GLU A O 1
ATOM 704 N N . GLU A 1 86 ? 11.254 2.366 5.368 1.00 89.88 86 GLU A N 1
ATOM 705 C CA . GLU A 1 86 ? 11.721 3.510 6.153 1.00 89.88 86 GLU A CA 1
ATOM 706 C C . GLU A 1 86 ? 10.566 4.206 6.872 1.00 89.88 86 GLU A C 1
ATOM 708 O O . GLU A 1 86 ? 10.601 4.344 8.093 1.00 89.88 86 GLU A O 1
ATOM 713 N N . LYS A 1 87 ? 9.505 4.555 6.135 1.00 89.25 87 LYS A N 1
ATOM 714 C CA . LYS A 1 87 ? 8.347 5.235 6.712 1.00 89.25 87 LYS A CA 1
ATOM 715 C C . LYS A 1 87 ? 7.590 4.339 7.681 1.00 89.25 87 LYS A C 1
ATOM 717 O O . LYS A 1 87 ? 7.095 4.814 8.697 1.00 89.25 87 LYS A O 1
ATOM 722 N N . LEU A 1 88 ? 7.530 3.041 7.398 1.00 89.81 88 LEU A N 1
ATOM 723 C CA . LEU A 1 88 ? 6.897 2.073 8.279 1.00 89.81 88 LEU A CA 1
ATOM 724 C C . LEU A 1 88 ? 7.558 2.024 9.657 1.00 89.81 88 LEU A C 1
ATOM 726 O O . LEU A 1 88 ? 6.858 1.970 10.657 1.00 89.81 88 LEU A O 1
ATOM 730 N N . ARG A 1 89 ? 8.895 2.092 9.717 1.00 88.75 89 ARG A N 1
ATOM 731 C CA . ARG A 1 89 ? 9.641 2.114 10.987 1.00 88.75 89 ARG A CA 1
ATOM 732 C C . ARG A 1 89 ? 9.346 3.355 11.831 1.00 88.75 89 ARG A C 1
ATOM 734 O O . ARG A 1 89 ? 9.450 3.295 13.054 1.00 88.75 89 ARG A O 1
ATOM 741 N N . GLU A 1 90 ? 8.996 4.469 11.195 1.00 89.19 90 GLU A N 1
ATOM 742 C CA . GLU A 1 90 ? 8.581 5.692 11.890 1.00 89.19 90 GLU A CA 1
ATOM 743 C C . GLU A 1 90 ? 7.153 5.585 12.442 1.00 89.19 90 GLU A C 1
ATOM 745 O O . GLU A 1 90 ? 6.847 6.155 13.490 1.00 89.19 90 GLU A O 1
ATOM 750 N N . LEU A 1 91 ? 6.285 4.847 11.746 1.00 83.69 91 LEU A N 1
ATOM 751 C CA . LEU A 1 91 ? 4.884 4.650 12.101 1.00 83.69 91 LEU A CA 1
ATOM 752 C C . LEU A 1 91 ? 4.762 3.562 13.177 1.00 83.69 91 LEU A C 1
ATOM 754 O O . LEU A 1 91 ? 4.975 2.381 12.927 1.00 83.69 91 LEU A O 1
ATOM 758 N N . LYS A 1 92 ? 4.355 3.932 14.393 1.00 78.88 92 LYS A N 1
ATOM 759 C CA . LYS A 1 92 ? 4.149 2.979 15.503 1.00 78.88 92 LYS A CA 1
ATOM 760 C C . LYS A 1 92 ? 2.741 2.376 15.490 1.00 78.88 92 LYS A C 1
ATOM 762 O O . LYS A 1 92 ? 2.061 2.354 16.514 1.00 78.88 92 LYS A O 1
ATOM 767 N N . LEU A 1 93 ? 2.285 1.922 14.326 1.00 77.31 93 LEU A N 1
ATOM 768 C CA . LEU A 1 93 ? 0.941 1.370 14.154 1.00 77.31 93 LEU A CA 1
ATOM 769 C C . LEU A 1 93 ? 0.941 -0.160 14.308 1.00 77.31 93 LEU A C 1
ATOM 771 O O . LEU A 1 93 ? 1.901 -0.812 13.902 1.00 77.31 93 LEU A O 1
ATOM 775 N N . PRO A 1 94 ? -0.128 -0.766 14.854 1.00 72.88 94 PRO A N 1
ATOM 776 C CA . PRO A 1 94 ? -0.325 -2.209 14.794 1.00 72.88 94 PRO A CA 1
ATOM 777 C C . PRO A 1 94 ? -0.738 -2.596 13.367 1.00 72.88 94 PRO A C 1
ATOM 779 O O . PRO A 1 94 ? -1.893 -2.453 12.975 1.00 72.88 94 PRO A O 1
ATOM 782 N N . ILE A 1 95 ? 0.225 -3.053 12.574 1.00 81.50 95 ILE A N 1
ATOM 783 C CA . ILE A 1 95 ? 0.057 -3.399 11.157 1.00 81.50 95 ILE A CA 1
ATOM 784 C C . ILE A 1 95 ? 0.440 -4.854 10.910 1.00 81.50 95 ILE A C 1
ATOM 786 O O . ILE A 1 95 ? 1.343 -5.388 11.551 1.00 81.50 95 ILE A O 1
ATOM 790 N N . ILE A 1 96 ? -0.240 -5.491 9.959 1.00 88.62 96 ILE A N 1
ATOM 791 C CA . ILE A 1 96 ? 0.079 -6.851 9.529 1.00 88.62 96 ILE A CA 1
ATOM 792 C C . ILE A 1 96 ? 0.845 -6.758 8.216 1.00 88.62 96 ILE A C 1
ATOM 794 O O . ILE A 1 9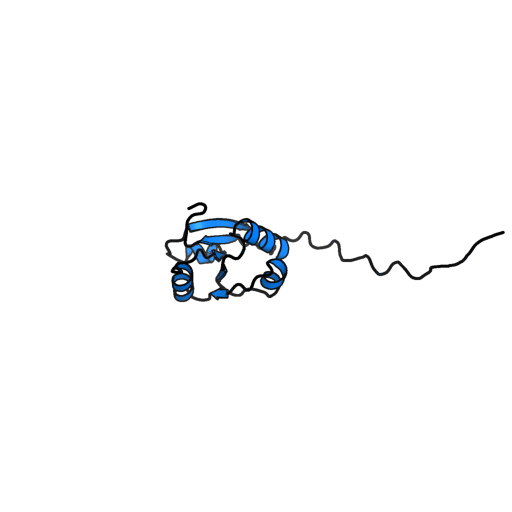6 ? 0.293 -6.332 7.201 1.00 88.62 96 ILE A O 1
ATOM 798 N N . GLU A 1 97 ? 2.113 -7.161 8.231 1.00 91.69 97 GLU A N 1
ATOM 799 C CA . GLU A 1 97 ? 2.917 -7.256 7.016 1.00 91.69 97 GLU A CA 1
ATOM 800 C C . GLU A 1 97 ? 2.449 -8.439 6.160 1.00 91.69 97 GLU A C 1
ATOM 802 O O . GLU A 1 97 ? 2.381 -9.580 6.614 1.00 91.69 97 GLU A O 1
ATOM 807 N N . VAL A 1 98 ? 2.115 -8.152 4.905 1.00 92.25 98 VAL A N 1
ATOM 808 C CA . VAL A 1 98 ? 1.672 -9.133 3.906 1.00 92.25 98 VAL A CA 1
ATOM 809 C C . VAL A 1 98 ? 2.841 -9.570 3.036 1.00 92.25 98 VAL A C 1
ATOM 811 O O . VAL A 1 98 ? 3.001 -10.755 2.751 1.00 92.25 98 VAL A O 1
ATOM 814 N N . ALA A 1 99 ? 3.642 -8.609 2.575 1.00 92.31 99 ALA A N 1
ATOM 815 C CA . ALA A 1 99 ? 4.765 -8.878 1.693 1.00 92.31 99 ALA A CA 1
ATOM 816 C C . ALA A 1 99 ? 5.805 -7.759 1.741 1.00 92.31 99 ALA A C 1
ATOM 818 O O . ALA A 1 99 ? 5.470 -6.578 1.828 1.00 92.31 99 ALA A O 1
ATOM 819 N N . LYS A 1 100 ? 7.071 -8.145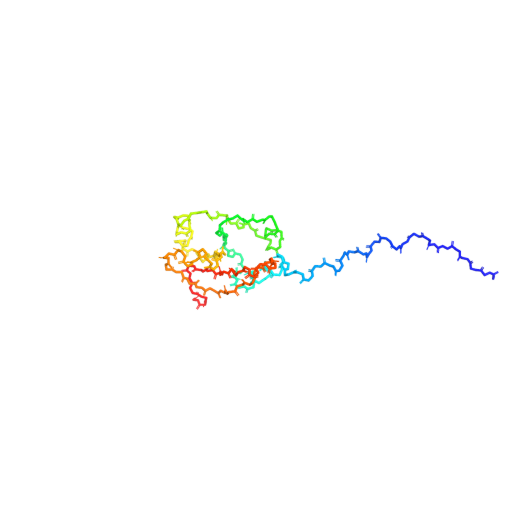 1.581 1.00 92.38 100 LYS A N 1
ATOM 820 C CA . LYS A 1 100 ? 8.195 -7.237 1.358 1.00 92.38 100 LYS A CA 1
ATOM 821 C C . LYS A 1 100 ? 8.507 -7.194 -0.134 1.00 92.38 100 LYS A C 1
ATOM 823 O O . LYS A 1 100 ? 8.834 -8.216 -0.733 1.00 92.38 100 LYS A O 1
ATOM 828 N N . LEU A 1 101 ? 8.378 -6.020 -0.738 1.00 91.00 101 LEU A N 1
ATOM 829 C CA . LEU A 1 101 ? 8.448 -5.796 -2.177 1.00 91.00 101 LEU A CA 1
ATOM 830 C C . LEU A 1 101 ? 9.629 -4.887 -2.519 1.00 91.00 101 LEU A C 1
ATOM 832 O O . LEU A 1 101 ? 9.837 -3.845 -1.899 1.00 91.00 101 LEU A O 1
ATOM 836 N N . LYS A 1 102 ? 10.398 -5.265 -3.540 1.00 87.31 102 LYS A N 1
ATOM 837 C CA . LYS A 1 102 ? 11.468 -4.414 -4.063 1.00 87.31 102 LYS A CA 1
ATOM 838 C C . LYS A 1 102 ? 10.871 -3.328 -4.961 1.00 87.31 102 LYS A C 1
ATOM 840 O O . LYS A 1 102 ? 10.072 -3.627 -5.847 1.00 87.31 102 LY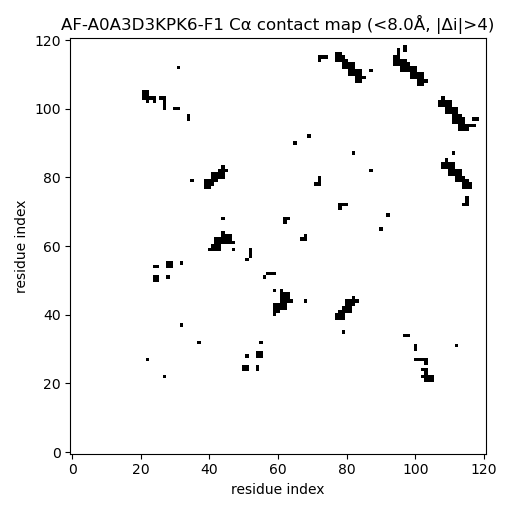S A O 1
ATOM 845 N N . GLY A 1 103 ? 11.254 -2.083 -4.706 1.00 82.25 103 GLY A N 1
ATOM 846 C CA . GLY A 1 103 ? 10.848 -0.910 -5.466 1.00 82.25 103 GLY A CA 1
ATOM 847 C C . GLY A 1 103 ? 11.416 -0.885 -6.887 1.00 82.25 103 GLY A C 1
ATOM 848 O O . GLY A 1 103 ? 12.315 -1.665 -7.210 1.00 82.25 103 GLY A O 1
ATOM 849 N N . PRO A 1 104 ? 10.899 0.017 -7.740 1.00 75.00 104 PRO A N 1
ATOM 850 C CA . PRO A 1 104 ? 11.256 0.055 -9.151 1.00 75.00 104 PRO A CA 1
ATOM 851 C C . PRO A 1 104 ? 12.559 0.821 -9.461 1.00 75.00 104 PRO A C 1
ATOM 853 O O . PRO A 1 104 ? 13.080 0.738 -10.571 1.00 75.00 104 PRO A O 1
ATOM 856 N N . SER A 1 105 ? 13.097 1.574 -8.494 1.00 69.50 105 SER A N 1
ATOM 857 C CA . SER A 1 105 ? 14.333 2.355 -8.659 1.00 69.50 105 SER A CA 1
ATOM 858 C C . SER A 1 105 ? 15.597 1.524 -8.388 1.00 69.50 105 SER A C 1
ATOM 860 O O . SER A 1 105 ? 15.560 0.515 -7.678 1.00 69.50 105 SER A O 1
ATOM 862 N N . GLU A 1 106 ? 16.737 1.991 -8.905 1.00 61.22 106 GLU A N 1
ATOM 863 C CA . GLU A 1 106 ? 18.078 1.482 -8.567 1.00 61.22 106 GLU A CA 1
ATOM 864 C C . GLU A 1 106 ? 18.434 1.706 -7.089 1.00 61.22 106 GLU A C 1
ATOM 866 O O . GLU A 1 106 ? 19.267 0.983 -6.542 1.00 61.22 106 GLU A O 1
ATOM 871 N N . ASP A 1 107 ? 17.725 2.613 -6.411 1.00 65.75 107 ASP A N 1
ATOM 872 C CA . ASP A 1 107 ? 17.948 2.996 -5.009 1.00 65.75 107 ASP A CA 1
ATOM 873 C C . ASP A 1 107 ? 17.626 1.886 -3.989 1.00 65.75 107 ASP A C 1
ATOM 875 O O . ASP A 1 107 ? 17.630 2.121 -2.783 1.00 65.75 107 ASP A O 1
ATOM 879 N N . ASN A 1 108 ? 17.318 0.666 -4.451 1.00 70.69 108 ASN A N 1
ATOM 880 C CA . ASN A 1 108 ? 16.943 -0.490 -3.630 1.00 70.69 108 ASN A CA 1
ATOM 881 C C . ASN A 1 108 ? 15.838 -0.182 -2.607 1.00 70.69 108 ASN A C 1
ATOM 883 O O . ASN A 1 108 ? 15.752 -0.841 -1.570 1.00 70.69 108 ASN A O 1
ATOM 887 N N . THR A 1 109 ? 14.969 0.788 -2.905 1.00 83.00 109 THR A N 1
ATOM 888 C CA . THR A 1 109 ? 13.853 1.142 -2.032 1.00 83.00 109 THR A CA 1
ATOM 889 C C . THR A 1 109 ? 13.009 -0.095 -1.772 1.00 83.00 109 THR A C 1
ATOM 891 O O . THR A 1 109 ? 12.599 -0.794 -2.698 1.00 83.00 109 THR A O 1
ATOM 894 N N . VAL A 1 110 ? 12.747 -0.371 -0.503 1.00 90.19 110 VAL A N 1
ATOM 895 C CA . VAL A 1 110 ? 11.907 -1.485 -0.085 1.00 90.19 110 VAL A CA 1
ATOM 896 C C . VAL A 1 110 ? 10.539 -0.940 0.282 1.00 90.19 110 VAL A C 1
ATOM 898 O O . VAL A 1 110 ? 10.425 -0.011 1.081 1.00 90.19 110 VAL A O 1
ATOM 901 N N . PHE A 1 111 ? 9.506 -1.556 -0.274 1.00 91.56 111 PHE A N 1
ATOM 902 C CA . PHE A 1 111 ? 8.126 -1.331 0.113 1.00 91.56 111 PHE A CA 1
ATOM 903 C C . PHE A 1 111 ? 7.607 -2.525 0.900 1.00 91.56 111 PHE A C 1
ATOM 905 O O . PHE A 1 111 ? 7.918 -3.673 0.597 1.00 91.56 111 PHE A O 1
ATOM 912 N N . ILE A 1 112 ? 6.788 -2.253 1.899 1.00 93.31 112 ILE A N 1
ATOM 913 C CA . ILE A 1 112 ? 6.051 -3.239 2.664 1.00 93.31 112 ILE A CA 1
ATOM 914 C C . ILE A 1 112 ? 4.584 -3.071 2.290 1.00 93.31 112 ILE A C 1
ATOM 916 O O . ILE A 1 112 ? 4.012 -1.984 2.397 1.00 93.31 112 ILE A O 1
ATOM 920 N N . LEU A 1 113 ? 3.989 -4.154 1.809 1.00 94.44 113 LEU A N 1
ATOM 921 C CA . LEU A 1 113 ? 2.549 -4.254 1.668 1.00 94.44 113 LEU A CA 1
ATOM 922 C C . LEU A 1 113 ? 1.993 -4.671 3.025 1.00 94.44 113 LEU A C 1
ATOM 924 O O . LEU A 1 113 ? 2.374 -5.718 3.549 1.00 94.44 113 LEU A O 1
ATOM 928 N N . VAL A 1 114 ? 1.102 -3.861 3.583 1.00 94.12 114 VAL A N 1
ATOM 929 C CA . VAL A 1 114 ? 0.431 -4.136 4.856 1.00 94.12 114 VAL A CA 1
ATOM 930 C C . VAL A 1 114 ? -1.062 -4.329 4.650 1.00 94.12 114 VAL A C 1
ATOM 932 O O . VAL A 1 114 ? -1.624 -3.841 3.670 1.00 94.12 114 VAL A O 1
ATOM 935 N N . SER A 1 115 ? -1.705 -5.021 5.583 1.00 93.81 115 SER A N 1
ATOM 936 C CA . SER A 1 115 ? -3.151 -5.243 5.616 1.00 93.81 115 SER A CA 1
ATOM 937 C C . SER A 1 115 ? -3.701 -4.979 7.015 1.00 93.81 115 SER A C 1
ATOM 939 O O . SER A 1 115 ? -2.985 -5.092 8.012 1.00 93.81 115 SER A O 1
ATOM 941 N N . ASN A 1 116 ? -4.987 -4.641 7.092 1.00 92.00 116 ASN A N 1
ATOM 942 C CA . ASN A 1 116 ? -5.720 -4.555 8.356 1.00 92.00 116 ASN A CA 1
ATOM 943 C C . ASN A 1 116 ? -6.167 -5.923 8.899 1.00 92.00 116 ASN A C 1
ATOM 945 O O . ASN A 1 116 ? -6.561 -6.028 10.057 1.00 92.00 116 ASN A O 1
ATOM 949 N N . GLN A 1 117 ? -6.124 -6.967 8.067 1.00 88.62 117 GLN A N 1
ATOM 950 C CA . GLN A 1 117 ? -6.544 -8.328 8.409 1.00 88.62 117 GLN A CA 1
ATOM 951 C C . GLN A 1 117 ? -5.492 -9.367 7.969 1.00 88.62 117 GLN A C 1
ATOM 953 O O . GLN A 1 117 ? -4.856 -9.185 6.924 1.00 88.62 117 GLN A O 1
ATOM 958 N N . PRO A 1 118 ? -5.312 -10.478 8.711 1.00 80.69 118 PRO A N 1
ATOM 959 C CA . PRO A 1 118 ? -4.372 -11.546 8.357 1.00 80.69 118 PRO A CA 1
ATOM 960 C C . PRO A 1 118 ? -4.818 -12.290 7.095 1.00 80.69 118 PRO A C 1
ATOM 962 O O . PRO A 1 118 ? -6.013 -12.395 6.829 1.00 80.69 118 PRO A O 1
ATOM 965 N N . ILE A 1 119 ? -3.880 -12.781 6.284 1.00 70.19 119 ILE A N 1
ATOM 966 C CA . ILE A 1 119 ? -4.182 -13.507 5.038 1.00 70.19 119 ILE A CA 1
ATOM 967 C C . ILE A 1 119 ? -4.763 -14.887 5.395 1.00 70.19 119 ILE A C 1
ATOM 969 O O . ILE A 1 119 ? -4.077 -15.672 6.041 1.00 70.19 119 ILE A O 1
ATOM 973 N N . GLY A 1 120 ? -5.998 -15.180 4.965 1.00 60.84 120 GLY A N 1
ATOM 974 C CA . GLY A 1 120 ? -6.642 -16.492 5.153 1.00 60.84 120 GLY A CA 1
ATOM 975 C C . GLY A 1 120 ? -7.514 -16.630 6.408 1.00 60.84 120 GLY A C 1
ATOM 976 O O . GLY A 1 120 ? -7.265 -17.516 7.221 1.00 60.84 120 GLY A O 1
ATOM 977 N N . GLY A 1 121 ? -8.527 -15.769 6.550 1.00 43.03 121 GLY A N 1
ATOM 978 C CA . GLY A 1 121 ? -9.605 -15.911 7.539 1.00 43.03 121 GLY A CA 1
ATOM 979 C C . GLY A 1 121 ? -10.917 -16.301 6.878 1.00 43.03 121 GLY A C 1
ATOM 980 O O . GLY A 1 121 ? -11.149 -15.793 5.758 1.00 43.03 121 GLY A O 1
#